Protein AF-A0A8S3KAI4-F1 (afdb_monomer)

Solvent-accessible surface area (backbone atoms only — not comparable to full-atom values): 4947 Å² total; per-residue (Å²): 132,61,69,75,43,77,41,77,38,75,40,81,89,76,74,39,73,48,95,59,59,49,78,44,67,59,66,98,73,83,89,85,80,63,99,62,61,81,72,43,67,77,53,56,76,71,52,92,75,88,87,83,89,84,73,60,68,66,62,52,47,52,56,49,52,55,47,63,63,73,79,106

Secondary structure (DSSP, 8-state):
-PPPEEEEEEETTTTEEEEEEEEE---S-----STTTTS-HHHHTT-S--------HHHHHHHHHHHHHHT-

Sequence (72 aa):
MGRQVAIPLYNFTTHSRETHTKILYGANVVIFEGILAFTSKKILDILDMKIFVDTDADIRLARRLERDITER

Radius of gyration: 16.01 Å; Cα contacts (8 Å, |Δi|>4): 46; chains: 1; bounding box: 33×26×37 Å

pLDDT: mean 91.5, std 7.95, range [55.12, 97.19]

Nearest PDB structures (foldseek):
  6n53-assembly1_A-2  TM=8.771E-01  e=9.3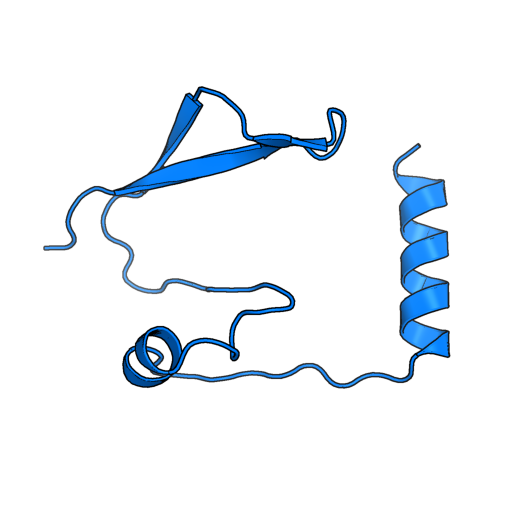65E-05  Homo sapiens
  6n54-assembly1_B  TM=8.460E-01  e=7.174E-05  Homo sapiens
  2jeo-assembly1_A  TM=9.200E-01  e=1.949E-04  Homo sapiens

Foldseek 3Di:
DDDKDWAWDADPVVRGIDPHTDIDDDDPDDDDDDPCQPVDPVSVVPDPDDDDDDDDPVVVVVVVVVVVVVVD

Structure (mmCIF, N/CA/C/O backbone):
data_AF-A0A8S3KAI4-F1
#
_entry.id   AF-A0A8S3KAI4-F1
#
loop_
_atom_site.group_PDB
_atom_site.id
_atom_site.type_symbol
_atom_site.label_atom_id
_atom_site.label_alt_id
_atom_site.label_comp_id
_atom_site.label_asym_id
_atom_site.label_entity_id
_atom_site.label_seq_id
_atom_site.pdbx_PDB_ins_code
_atom_site.Cartn_x
_atom_site.Cartn_y
_atom_si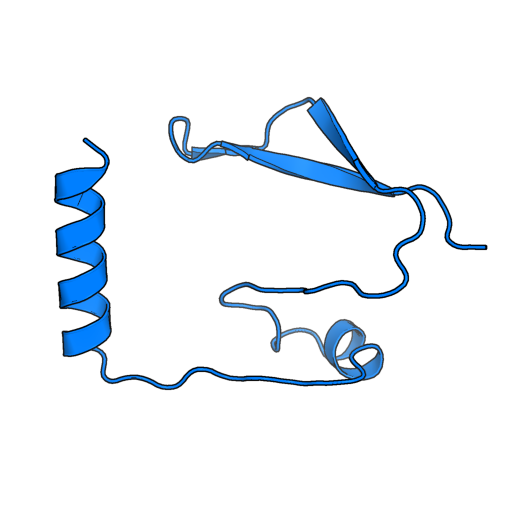te.Cartn_z
_atom_site.occupancy
_atom_site.B_iso_or_equiv
_atom_site.auth_seq_id
_atom_site.auth_comp_id
_atom_site.auth_asym_id
_atom_site.auth_atom_id
_atom_site.pdbx_PDB_model_num
ATOM 1 N N . MET A 1 1 ? 16.989 -9.495 -18.157 1.00 55.12 1 MET A N 1
ATOM 2 C CA . MET A 1 1 ? 17.422 -9.138 -16.788 1.00 55.12 1 MET A CA 1
ATOM 3 C C . MET A 1 1 ? 16.686 -7.875 -16.370 1.00 55.12 1 MET A C 1
ATOM 5 O O . MET A 1 1 ? 16.567 -6.975 -17.195 1.00 55.12 1 MET A O 1
ATOM 9 N N . GLY A 1 2 ? 16.126 -7.834 -15.158 1.00 66.88 2 GLY A N 1
ATOM 10 C CA . GLY A 1 2 ? 15.398 -6.660 -14.663 1.00 66.88 2 GLY A CA 1
ATOM 11 C C . GLY A 1 2 ? 16.308 -5.432 -14.593 1.00 66.88 2 GLY A C 1
ATOM 12 O O . GLY A 1 2 ? 17.470 -5.549 -14.207 1.00 66.88 2 GLY A O 1
ATOM 13 N N . ARG A 1 3 ? 15.800 -4.267 -15.008 1.00 78.69 3 ARG A N 1
ATOM 14 C CA . ARG A 1 3 ? 16.536 -3.000 -14.904 1.00 78.69 3 ARG A CA 1
ATOM 15 C C . ARG A 1 3 ? 16.519 -2.515 -13.457 1.00 78.69 3 ARG A C 1
ATOM 17 O O . ARG A 1 3 ? 15.542 -2.733 -12.746 1.00 78.69 3 ARG A O 1
ATOM 24 N N . GLN A 1 4 ? 17.594 -1.851 -13.048 1.00 88.44 4 GLN A N 1
ATOM 25 C CA . GLN A 1 4 ? 17.649 -1.162 -11.764 1.00 88.44 4 GLN A CA 1
ATOM 26 C C . GLN A 1 4 ? 16.586 -0.058 -11.721 1.00 88.44 4 GLN A C 1
ATOM 28 O O . GLN A 1 4 ? 16.425 0.686 -12.690 1.00 88.44 4 GLN A O 1
ATOM 33 N N . VAL A 1 5 ? 15.886 0.062 -10.593 1.00 90.75 5 VAL A N 1
ATOM 34 C CA . VAL A 1 5 ? 14.908 1.130 -10.352 1.00 90.75 5 VAL A CA 1
ATOM 35 C C . VAL A 1 5 ? 15.222 1.822 -9.031 1.00 90.75 5 VAL A C 1
ATOM 37 O O . VAL A 1 5 ? 15.501 1.170 -8.026 1.00 90.75 5 VAL A O 1
ATOM 40 N N . ALA A 1 6 ? 15.170 3.153 -9.040 1.00 93.44 6 ALA A N 1
ATOM 41 C CA . ALA A 1 6 ? 15.259 3.990 -7.852 1.00 93.44 6 ALA A CA 1
ATOM 42 C C . ALA A 1 6 ? 13.847 4.255 -7.306 1.00 93.44 6 ALA A C 1
ATOM 44 O O . ALA A 1 6 ? 13.056 4.962 -7.931 1.00 93.44 6 ALA A O 1
ATOM 45 N N . ILE A 1 7 ? 13.518 3.662 -6.159 1.00 93.25 7 ILE A N 1
ATOM 46 C CA . ILE A 1 7 ? 12.205 3.768 -5.518 1.00 93.25 7 ILE A CA 1
ATOM 47 C C . ILE A 1 7 ? 12.247 4.907 -4.488 1.00 93.25 7 ILE A C 1
ATOM 49 O O . ILE A 1 7 ? 13.105 4.880 -3.602 1.00 93.25 7 ILE A O 1
ATOM 53 N N . PRO A 1 8 ? 11.353 5.908 -4.569 1.00 95.19 8 PRO A N 1
ATOM 54 C CA . PRO A 1 8 ? 11.286 6.971 -3.572 1.00 95.19 8 PRO A CA 1
ATOM 55 C C . PRO A 1 8 ? 10.865 6.416 -2.211 1.00 95.19 8 PRO A C 1
ATOM 57 O O . PRO A 1 8 ? 9.990 5.554 -2.130 1.00 95.19 8 PRO A O 1
ATOM 60 N N . LEU A 1 9 ? 11.460 6.946 -1.145 1.00 94.81 9 LEU A N 1
ATOM 61 C CA . LEU A 1 9 ? 11.096 6.603 0.226 1.00 94.81 9 LEU A CA 1
ATOM 62 C C . LEU A 1 9 ? 10.144 7.656 0.794 1.00 94.81 9 LEU A C 1
ATOM 64 O O . LEU A 1 9 ? 10.293 8.851 0.535 1.00 94.81 9 LEU A O 1
ATOM 68 N N . TYR A 1 10 ? 9.138 7.203 1.537 1.00 94.38 10 TYR A N 1
ATOM 69 C CA . TYR A 1 10 ? 8.216 8.070 2.260 1.00 94.38 10 TYR A CA 1
ATOM 70 C C . TYR A 1 10 ? 8.481 7.940 3.754 1.00 94.38 10 TYR A C 1
ATOM 72 O O . TYR A 1 10 ? 8.473 6.832 4.292 1.00 94.38 10 TYR A O 1
ATOM 80 N N . ASN A 1 11 ? 8.710 9.074 4.405 1.00 91.81 11 ASN A N 1
ATOM 81 C CA . ASN A 1 11 ? 8.965 9.146 5.828 1.00 91.81 11 ASN A CA 1
ATOM 82 C C . ASN A 1 11 ? 7.655 9.433 6.566 1.00 91.81 11 ASN A C 1
ATOM 84 O O . ASN A 1 11 ? 7.050 10.495 6.401 1.00 91.81 11 ASN A O 1
ATOM 88 N N . PHE A 1 12 ? 7.213 8.476 7.380 1.00 87.62 12 PHE A N 1
ATOM 89 C CA . PHE A 1 12 ? 5.965 8.596 8.132 1.00 87.62 12 PHE A CA 1
ATOM 90 C C . PHE A 1 12 ? 6.054 9.585 9.299 1.00 87.62 12 PHE A C 1
ATOM 92 O O . PHE A 1 12 ? 5.024 10.131 9.678 1.00 87.62 12 PHE A O 1
ATOM 99 N N . THR A 1 13 ? 7.252 9.864 9.817 1.00 89.06 13 THR A N 1
ATOM 100 C CA . THR A 1 13 ? 7.473 10.828 10.905 1.00 89.06 13 THR A CA 1
ATOM 101 C C . THR A 1 13 ? 7.384 12.266 10.401 1.00 89.06 13 THR A C 1
ATOM 103 O O . THR A 1 13 ? 6.765 13.112 11.037 1.00 89.06 13 THR A O 1
ATOM 106 N N . THR A 1 14 ? 7.985 12.561 9.244 1.00 92.88 14 THR A N 1
ATOM 107 C CA . THR A 1 14 ? 7.973 13.912 8.649 1.00 92.88 14 THR A CA 1
ATOM 108 C C . THR A 1 14 ? 6.841 14.118 7.645 1.00 92.88 14 THR A C 1
ATOM 110 O O . THR A 1 14 ? 6.721 15.198 7.067 1.00 92.88 14 THR A O 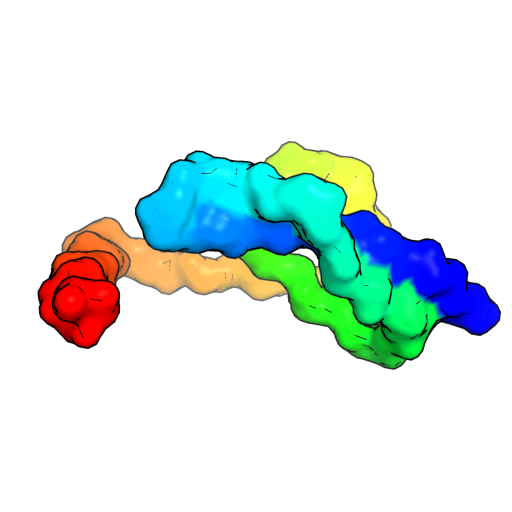1
ATOM 113 N N . HIS A 1 15 ? 6.029 13.085 7.409 1.00 91.12 15 HIS A N 1
ATOM 114 C CA . HIS A 1 15 ? 4.943 13.061 6.430 1.00 91.12 15 HIS A CA 1
ATOM 115 C C . HIS A 1 15 ? 5.356 13.504 5.017 1.00 91.12 15 HIS A C 1
ATOM 117 O O . HIS A 1 15 ? 4.559 14.080 4.271 1.00 91.12 15 HIS A O 1
ATOM 123 N N . SER A 1 16 ? 6.595 13.221 4.617 1.00 94.81 16 SER A N 1
ATOM 124 C CA . SER A 1 16 ? 7.172 13.729 3.373 1.00 94.81 16 SER A CA 1
ATOM 125 C C . SER A 1 16 ? 7.969 12.670 2.619 1.00 94.81 16 SER A C 1
ATOM 127 O O . SER A 1 16 ? 8.379 11.642 3.158 1.00 94.81 16 SER A O 1
ATOM 129 N N . ARG A 1 17 ? 8.164 12.911 1.319 1.00 95.25 17 ARG A N 1
ATOM 130 C CA . ARG A 1 17 ? 9.063 12.099 0.499 1.00 95.25 17 ARG A CA 1
ATOM 131 C C . ARG A 1 17 ? 10.506 12.474 0.815 1.00 95.25 17 ARG A C 1
ATOM 133 O O . ARG A 1 17 ? 10.848 13.655 0.825 1.00 95.25 17 ARG A O 1
ATOM 140 N N . GLU A 1 18 ? 11.345 11.469 0.997 1.00 95.88 18 GLU A N 1
ATOM 141 C CA . GLU A 1 18 ? 12.774 11.664 1.197 1.00 95.88 18 GLU A CA 1
ATOM 142 C C . GLU A 1 18 ? 13.487 12.002 -0.118 1.00 95.88 18 GLU A C 1
ATOM 144 O O . GLU A 1 18 ? 13.063 11.608 -1.206 1.00 95.88 18 GLU A O 1
ATOM 149 N N . THR A 1 19 ? 14.592 12.742 -0.026 1.00 94.12 19 THR A N 1
ATOM 150 C CA . THR A 1 19 ? 15.416 13.091 -1.195 1.00 94.12 19 THR A CA 1
ATOM 151 C C . THR A 1 19 ? 16.168 11.888 -1.751 1.00 94.12 19 THR A C 1
ATOM 153 O O . THR A 1 19 ? 16.481 11.844 -2.940 1.00 94.12 19 THR A O 1
ATOM 156 N N . HIS A 1 20 ? 16.456 10.906 -0.898 1.00 94.00 20 HIS A N 1
ATOM 157 C CA . HIS A 1 20 ? 17.144 9.692 -1.285 1.00 94.00 20 HIS A CA 1
ATOM 158 C C . HIS A 1 20 ? 16.157 8.595 -1.709 1.00 94.00 20 HIS A C 1
ATOM 160 O O . HIS A 1 20 ? 14.968 8.610 -1.387 1.00 94.00 20 HIS A O 1
ATOM 166 N N . THR A 1 21 ? 16.663 7.638 -2.481 1.00 95.75 21 THR A N 1
ATOM 167 C CA . THR A 1 21 ? 15.873 6.533 -3.029 1.00 95.75 21 THR A CA 1
ATOM 168 C C . THR A 1 21 ? 16.468 5.204 -2.604 1.00 95.75 21 THR A C 1
ATOM 170 O O . THR A 1 21 ? 17.674 5.086 -2.380 1.00 95.75 21 THR A O 1
ATOM 173 N N . LYS A 1 22 ? 15.622 4.179 -2.522 1.00 93.12 22 LYS A N 1
ATOM 174 C CA . LYS A 1 22 ? 16.062 2.796 -2.380 1.00 93.12 22 LYS A CA 1
ATOM 175 C C . LYS A 1 22 ? 16.241 2.188 -3.759 1.00 93.12 22 LYS A C 1
ATOM 177 O O . LYS A 1 22 ? 15.329 2.214 -4.582 1.00 93.12 22 LYS A O 1
ATOM 182 N N . ILE A 1 23 ? 17.405 1.601 -3.998 1.00 92.12 23 ILE A N 1
ATOM 183 C CA . ILE A 1 23 ? 17.666 0.891 -5.242 1.00 92.12 23 ILE A CA 1
ATOM 184 C C . ILE A 1 23 ? 17.098 -0.525 -5.160 1.00 92.12 23 ILE A C 1
ATOM 186 O O . ILE A 1 23 ? 17.447 -1.289 -4.259 1.00 92.12 23 ILE A O 1
ATOM 190 N N . LEU A 1 24 ? 16.253 -0.878 -6.126 1.00 89.06 24 LEU A N 1
ATOM 191 C CA . LEU A 1 24 ? 15.810 -2.245 -6.357 1.00 89.06 24 LEU A CA 1
ATOM 192 C C . LEU A 1 24 ? 16.520 -2.801 -7.594 1.00 89.06 24 LEU A C 1
ATOM 194 O O . LEU A 1 24 ? 16.406 -2.255 -8.695 1.00 89.06 24 LEU A O 1
ATOM 198 N N . TYR A 1 25 ? 17.246 -3.897 -7.396 1.00 85.44 25 TYR A N 1
ATOM 199 C CA . TYR A 1 25 ? 17.768 -4.736 -8.471 1.00 85.44 25 TYR A CA 1
ATOM 200 C C . TYR A 1 25 ? 16.743 -5.824 -8.780 1.00 85.44 25 TYR A C 1
ATOM 202 O O . TYR A 1 25 ? 15.969 -6.186 -7.897 1.00 85.44 25 TYR A O 1
ATOM 210 N N . GLY A 1 26 ? 16.716 -6.304 -10.027 1.00 82.44 26 GLY A N 1
ATOM 211 C CA . GLY A 1 26 ? 15.681 -7.212 -10.531 1.00 82.44 26 GLY A CA 1
ATOM 212 C C . GLY A 1 26 ? 15.219 -8.251 -9.503 1.00 82.44 26 GLY A C 1
ATOM 213 O O . GLY A 1 26 ? 16.032 -8.983 -8.947 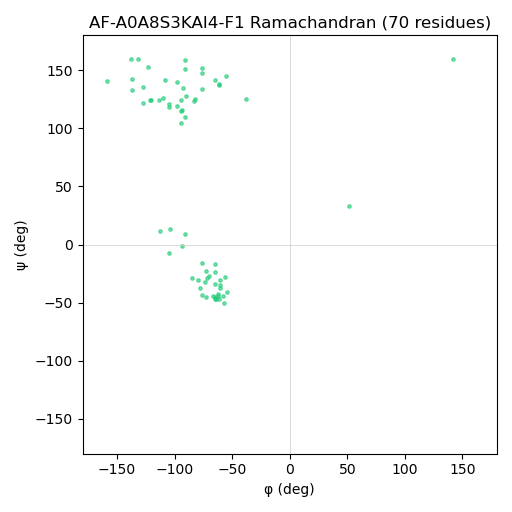1.00 82.44 26 GLY A O 1
ATOM 214 N N . ALA A 1 27 ? 13.910 -8.291 -9.257 1.00 85.81 27 ALA A N 1
ATOM 215 C CA . ALA A 1 27 ? 13.277 -9.223 -8.338 1.00 85.81 27 ALA A CA 1
ATOM 216 C C . ALA A 1 27 ? 12.485 -10.267 -9.129 1.00 85.81 27 ALA A C 1
ATOM 218 O O . ALA A 1 27 ? 11.846 -9.934 -10.126 1.00 85.81 27 ALA A O 1
ATOM 219 N N . ASN A 1 28 ? 12.508 -11.517 -8.667 1.00 88.44 28 ASN A N 1
ATOM 220 C CA . ASN A 1 28 ? 11.690 -12.582 -9.256 1.00 88.44 28 ASN A CA 1
ATOM 221 C C . ASN A 1 28 ? 10.202 -12.401 -8.923 1.00 88.44 28 ASN A C 1
ATOM 223 O O . ASN A 1 28 ? 9.347 -12.816 -9.694 1.00 88.44 28 ASN A O 1
ATOM 227 N N . VAL A 1 29 ? 9.906 -11.784 -7.774 1.00 91.38 29 VAL A N 1
ATOM 228 C CA . VAL A 1 29 ? 8.553 -11.474 -7.305 1.00 91.38 29 VAL A CA 1
ATOM 229 C C . VAL A 1 29 ? 8.555 -10.062 -6.731 1.00 91.38 29 VAL A C 1
ATOM 231 O O . VAL A 1 29 ? 9.436 -9.712 -5.945 1.00 91.38 29 VAL A O 1
ATOM 234 N N . VAL A 1 30 ? 7.564 -9.258 -7.115 1.00 91.38 30 VAL A N 1
ATOM 235 C CA . VAL A 1 30 ? 7.343 -7.907 -6.586 1.00 91.38 30 VAL A CA 1
ATOM 236 C C . VAL A 1 30 ? 5.948 -7.848 -5.983 1.00 91.38 30 VAL A C 1
ATOM 238 O O . VAL A 1 30 ? 4.964 -8.118 -6.665 1.00 91.38 30 VAL A O 1
ATOM 241 N N . ILE A 1 31 ? 5.867 -7.468 -4.709 1.00 93.88 31 ILE A N 1
ATOM 242 C CA . ILE A 1 31 ? 4.596 -7.169 -4.050 1.00 93.88 31 ILE A CA 1
ATOM 243 C C . ILE A 1 31 ? 4.363 -5.667 -4.173 1.00 93.88 31 ILE A C 1
ATOM 245 O O . ILE A 1 31 ? 5.138 -4.866 -3.651 1.00 93.88 31 ILE A O 1
ATOM 249 N N . PHE A 1 32 ? 3.304 -5.297 -4.887 1.00 93.12 32 PHE A N 1
ATOM 250 C CA . PHE A 1 32 ? 2.844 -3.920 -5.006 1.00 93.12 32 PHE A CA 1
ATOM 251 C C . PHE A 1 32 ? 1.590 -3.738 -4.150 1.00 93.12 32 PHE A C 1
ATOM 253 O O . PHE A 1 32 ? 0.579 -4.397 -4.385 1.00 93.12 32 PHE A O 1
ATOM 260 N N . GLU A 1 33 ? 1.667 -2.860 -3.153 1.00 94.56 33 GLU A N 1
ATOM 261 C CA . GLU A 1 33 ? 0.606 -2.645 -2.170 1.00 94.56 33 GLU A CA 1
ATOM 262 C C . GLU A 1 33 ? 0.297 -1.156 -1.981 1.00 94.56 33 GLU A C 1
ATOM 264 O O . GLU A 1 33 ? 1.084 -0.281 -2.351 1.00 94.56 33 GLU A O 1
ATOM 269 N N . GLY A 1 34 ? -0.894 -0.868 -1.459 1.00 92.94 34 GLY A N 1
ATOM 270 C CA . GLY A 1 34 ? -1.357 0.488 -1.190 1.00 92.94 34 GLY A CA 1
ATOM 271 C C . GLY A 1 34 ? -2.839 0.695 -1.495 1.00 92.94 34 GLY A C 1
ATOM 272 O O . GLY A 1 34 ? -3.452 -0.016 -2.290 1.00 92.94 34 GLY A O 1
ATOM 273 N N . ILE A 1 35 ? -3.414 1.739 -0.895 1.00 94.00 35 ILE A N 1
ATOM 274 C CA . ILE A 1 35 ? -4.854 2.043 -0.969 1.00 94.00 35 ILE A CA 1
ATOM 275 C C . ILE A 1 35 ? -5.356 2.407 -2.379 1.00 94.00 35 ILE A C 1
ATOM 277 O O . ILE A 1 35 ? -6.556 2.367 -2.628 1.00 94.00 35 ILE A O 1
ATOM 281 N N . LEU A 1 36 ? -4.455 2.750 -3.308 1.00 94.69 36 LEU A N 1
ATOM 282 C CA . LEU A 1 36 ? -4.784 3.109 -4.695 1.00 94.69 36 LEU A CA 1
ATOM 283 C C . LEU A 1 36 ? -4.280 2.083 -5.721 1.00 94.69 36 LEU A C 1
ATOM 285 O O . LEU A 1 36 ? -4.306 2.369 -6.921 1.00 94.69 36 LEU A O 1
ATOM 289 N N . ALA A 1 37 ? -3.826 0.901 -5.289 1.00 94.56 37 ALA A N 1
ATOM 290 C CA . ALA A 1 37 ? -3.152 -0.063 -6.160 1.00 94.56 37 ALA A CA 1
ATOM 291 C C . ALA A 1 37 ? 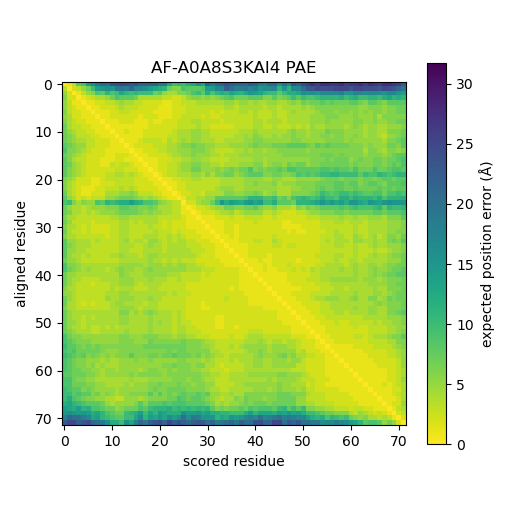-3.978 -0.473 -7.399 1.00 94.56 37 ALA A C 1
ATOM 293 O O . ALA A 1 37 ? -3.410 -0.763 -8.451 1.00 94.56 37 ALA A O 1
ATOM 294 N N . PHE A 1 38 ? -5.313 -0.435 -7.309 1.00 95.50 38 PHE A N 1
ATOM 295 C CA . PHE A 1 38 ? -6.231 -0.838 -8.384 1.00 95.50 38 PHE A CA 1
ATOM 296 C C . PHE A 1 38 ? -6.892 0.324 -9.134 1.00 95.50 38 PHE A C 1
ATOM 298 O O . PHE A 1 38 ? -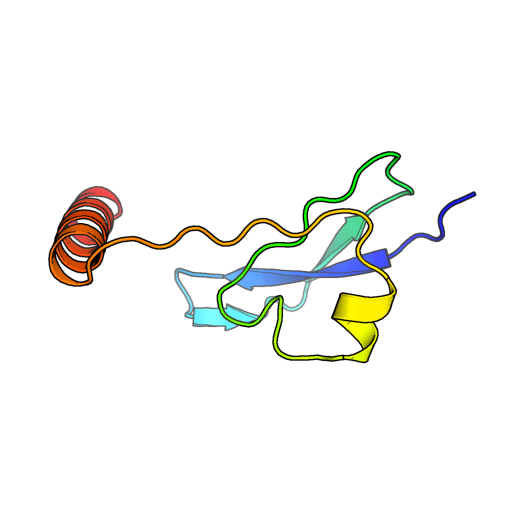7.841 0.119 -9.883 1.00 95.50 38 PHE A O 1
ATOM 305 N N . THR A 1 39 ? -6.398 1.551 -8.967 1.00 96.00 39 THR A N 1
ATOM 306 C CA . THR A 1 39 ? -7.004 2.737 -9.602 1.00 96.00 39 THR A CA 1
ATOM 307 C C . THR A 1 39 ? -6.529 2.983 -11.033 1.00 96.00 39 THR A C 1
ATOM 309 O O . THR A 1 39 ? -7.264 3.532 -11.850 1.00 96.00 39 THR A O 1
ATOM 312 N N . SER A 1 40 ? -5.304 2.572 -11.367 1.00 95.88 40 SER A N 1
ATOM 313 C CA . SER A 1 40 ? -4.717 2.791 -12.689 1.00 95.88 40 SER A CA 1
ATOM 314 C C . SER A 1 40 ? -4.875 1.557 -13.565 1.00 95.88 40 SER A C 1
ATOM 316 O O . SER A 1 40 ? -4.288 0.512 -13.283 1.00 95.88 40 SER A O 1
ATOM 318 N N . LYS A 1 41 ? -5.585 1.696 -14.691 1.00 96.25 41 LYS A N 1
ATOM 319 C CA . LYS A 1 41 ? -5.714 0.615 -15.679 1.00 96.25 41 LYS A CA 1
ATOM 320 C C . LYS A 1 41 ? -4.352 0.089 -16.151 1.00 96.25 41 LYS A C 1
ATOM 322 O O . LYS A 1 41 ? -4.160 -1.116 -16.219 1.00 96.25 41 LYS A O 1
ATOM 327 N N . LYS A 1 42 ? -3.383 0.983 -16.383 1.00 96.44 42 LYS A N 1
ATOM 328 C CA . LYS A 1 42 ? -2.023 0.600 -16.803 1.00 96.44 42 LYS A CA 1
ATOM 329 C C . LYS A 1 42 ? -1.322 -0.297 -15.781 1.00 96.44 42 LYS A C 1
ATOM 331 O O . LYS A 1 42 ? -0.558 -1.165 -16.174 1.00 96.44 42 LYS A O 1
ATOM 336 N N . ILE A 1 43 ? -1.572 -0.076 -14.487 1.00 94.88 43 ILE A N 1
ATOM 337 C CA . ILE A 1 43 ? -1.047 -0.935 -13.420 1.00 94.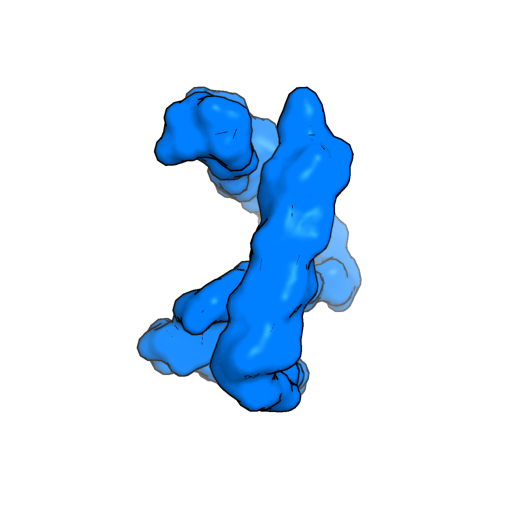88 43 ILE A CA 1
ATOM 338 C C . ILE A 1 43 ? -1.797 -2.270 -13.414 1.00 94.88 43 ILE A C 1
ATOM 340 O O . ILE A 1 43 ? -1.180 -3.324 -13.384 1.00 94.88 43 ILE A O 1
ATOM 344 N N . LEU A 1 44 ? -3.126 -2.250 -13.513 1.00 96.00 44 LEU A N 1
ATOM 345 C CA . LEU A 1 44 ? -3.932 -3.474 -13.529 1.00 96.00 44 LEU A CA 1
ATOM 346 C C . LEU A 1 44 ? -3.609 -4.420 -14.691 1.00 96.00 44 LEU A C 1
ATOM 348 O O . LEU A 1 44 ? -3.796 -5.628 -14.534 1.00 96.00 44 LEU A O 1
ATOM 352 N N . ASP A 1 45 ? -3.176 -3.873 -15.826 1.00 97.12 45 ASP A N 1
ATOM 353 C CA . ASP A 1 45 ? -2.815 -4.628 -17.027 1.00 97.12 45 ASP A CA 1
ATOM 354 C C . ASP A 1 45 ? -1.438 -5.326 -16.894 1.00 97.12 45 ASP A C 1
ATOM 356 O O . ASP A 1 45 ? -1.157 -6.235 -17.669 1.00 97.12 45 ASP A O 1
ATOM 360 N N . ILE A 1 46 ? -0.595 -4.943 -15.917 1.00 95.25 46 ILE A N 1
ATOM 361 C CA . ILE A 1 46 ? 0.724 -5.566 -15.658 1.00 95.25 46 ILE A CA 1
ATOM 362 C C . ILE A 1 46 ? 0.752 -6.489 -14.429 1.00 95.25 46 ILE A C 1
ATOM 364 O O . ILE A 1 46 ? 1.773 -7.118 -14.174 1.00 95.25 46 ILE A O 1
ATOM 368 N N . LEU A 1 47 ? -0.320 -6.536 -13.631 1.00 95.56 47 LEU A N 1
ATOM 369 C CA . LEU A 1 47 ? -0.387 -7.378 -12.433 1.00 95.56 47 LEU A CA 1
ATOM 370 C C . LEU A 1 47 ? -0.791 -8.811 -12.791 1.00 95.56 47 LEU A C 1
ATOM 372 O O . LEU A 1 47 ? -1.892 -9.025 -13.302 1.00 95.56 47 LEU A O 1
ATOM 376 N N . ASP A 1 48 ? 0.037 -9.783 -12.412 1.00 97.12 48 ASP A N 1
ATOM 377 C CA . ASP A 1 48 ? -0.265 -11.214 -12.568 1.00 97.12 48 ASP A CA 1
ATOM 378 C C . ASP A 1 48 ? -1.317 -11.712 -11.560 1.00 97.12 48 ASP A C 1
ATOM 380 O O . ASP A 1 48 ? -2.112 -12.602 -11.854 1.00 97.12 48 ASP A O 1
ATOM 384 N N . MET A 1 49 ? -1.343 -11.122 -10.360 1.00 96.25 49 MET A N 1
ATOM 385 C CA . MET A 1 49 ? -2.264 -11.466 -9.274 1.00 96.25 49 MET A CA 1
ATOM 386 C C . MET A 1 49 ? -2.803 -10.201 -8.602 1.00 96.25 49 MET A C 1
ATOM 388 O O . MET A 1 49 ? -2.084 -9.217 -8.428 1.00 96.25 49 MET A O 1
ATOM 392 N N . LYS A 1 50 ? -4.081 -10.232 -8.209 1.00 96.25 50 LYS A N 1
ATOM 393 C CA . LYS A 1 50 ? -4.779 -9.123 -7.545 1.00 96.25 50 LYS A CA 1
ATOM 394 C C . LYS A 1 50 ? -5.418 -9.639 -6.262 1.00 96.25 50 LYS A C 1
ATOM 396 O O . LYS A 1 50 ? -6.232 -10.555 -6.310 1.00 96.25 50 LYS A O 1
ATOM 401 N N . ILE A 1 51 ? -5.049 -9.042 -5.133 1.00 96.31 51 ILE A N 1
ATOM 402 C CA . ILE A 1 51 ? -5.610 -9.347 -3.814 1.00 96.31 51 ILE A CA 1
ATOM 403 C C . ILE A 1 51 ? -6.218 -8.061 -3.262 1.00 96.31 51 ILE A C 1
ATOM 405 O O . ILE A 1 51 ? -5.531 -7.046 -3.166 1.00 96.31 51 ILE A O 1
ATOM 409 N N . PHE A 1 52 ? -7.500 -8.105 -2.907 1.00 95.75 52 PHE A N 1
ATOM 410 C CA . PHE A 1 52 ? -8.178 -7.025 -2.199 1.00 95.75 52 PHE A CA 1
ATOM 411 C C . PHE A 1 52 ? -8.559 -7.518 -0.807 1.00 95.75 52 PHE A C 1
ATOM 413 O O . PHE A 1 52 ? -9.227 -8.542 -0.680 1.00 95.75 52 PHE A O 1
ATOM 420 N N . VAL A 1 53 ? -8.120 -6.804 0.227 1.00 94.50 53 VAL A N 1
ATOM 421 C CA . VAL A 1 53 ? -8.506 -7.100 1.607 1.00 94.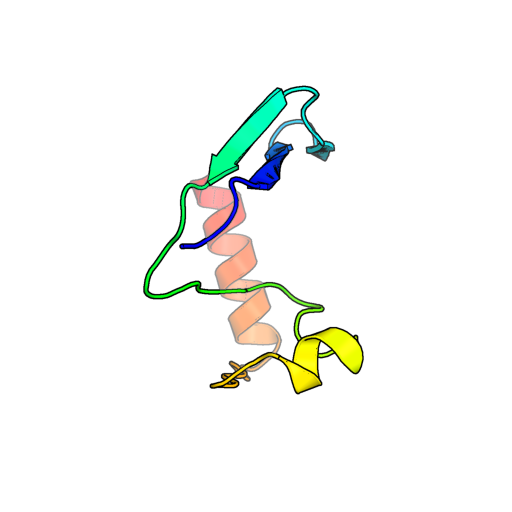50 53 VAL A CA 1
ATOM 422 C C . VAL A 1 53 ? -9.698 -6.221 1.950 1.00 94.50 53 VAL A C 1
ATOM 424 O O . VAL A 1 53 ? -9.539 -5.019 2.161 1.00 94.50 53 VAL A O 1
ATOM 427 N N . ASP A 1 54 ? -10.880 -6.829 1.981 1.00 94.75 54 ASP A N 1
ATOM 428 C CA . ASP A 1 54 ? -12.101 -6.177 2.441 1.00 94.75 54 ASP A CA 1
ATOM 429 C C . ASP A 1 54 ? -12.309 -6.456 3.933 1.00 94.75 54 ASP A C 1
ATOM 431 O O . ASP A 1 54 ? -12.075 -7.564 4.418 1.00 94.75 54 ASP A O 1
ATOM 435 N N . THR A 1 55 ? -12.650 -5.429 4.698 1.00 94.12 55 THR A N 1
ATOM 436 C CA . THR A 1 55 ? -12.820 -5.509 6.154 1.00 94.12 55 THR A CA 1
ATOM 437 C C . THR A 1 55 ? -13.684 -4.345 6.609 1.00 94.12 55 THR A C 1
ATOM 439 O O . THR A 1 55 ? -13.494 -3.216 6.140 1.00 94.12 55 THR A O 1
ATOM 442 N N . ASP A 1 56 ? -14.567 -4.609 7.570 1.00 97.19 56 ASP A N 1
ATOM 443 C CA . ASP A 1 56 ? -15.476 -3.613 8.128 1.00 97.19 56 ASP A CA 1
ATOM 444 C C . ASP A 1 56 ? -14.739 -2.373 8.663 1.00 97.19 56 ASP A C 1
ATOM 446 O O . ASP A 1 56 ? -13.606 -2.422 9.165 1.00 97.19 56 ASP A O 1
ATOM 450 N N . ALA A 1 57 ? -15.381 -1.215 8.498 1.00 95.38 57 ALA A N 1
ATOM 451 C CA . ALA A 1 57 ? -14.774 0.082 8.783 1.00 95.38 57 ALA A CA 1
ATOM 452 C C . ALA A 1 57 ? -14.442 0.271 10.273 1.00 95.38 57 ALA A C 1
ATOM 454 O O . ALA A 1 57 ? -13.432 0.898 10.595 1.00 95.38 57 ALA A O 1
ATOM 455 N N . ASP A 1 58 ? -15.254 -0.289 11.166 1.00 96.81 58 ASP A N 1
ATOM 456 C CA . ASP A 1 58 ? -15.053 -0.277 12.616 1.00 96.81 58 ASP A CA 1
ATOM 457 C C . ASP A 1 58 ? -13.824 -1.102 13.027 1.00 96.81 58 ASP A C 1
ATOM 459 O O . ASP A 1 58 ? -12.977 -0.607 13.771 1.00 96.81 58 ASP A O 1
ATOM 463 N N . ILE A 1 59 ? -13.642 -2.297 12.458 1.00 96.62 59 ILE A N 1
ATOM 464 C CA . ILE A 1 59 ? -12.458 -3.139 12.676 1.00 96.62 59 ILE A CA 1
ATOM 465 C C . ILE A 1 59 ? -11.195 -2.423 12.185 1.00 96.62 59 ILE A C 1
ATOM 467 O O . ILE A 1 59 ? -10.167 -2.408 12.868 1.00 96.62 59 ILE A O 1
ATOM 471 N N . ARG A 1 60 ? -11.251 -1.804 11.000 1.00 94.81 60 ARG A N 1
ATOM 472 C CA . ARG A 1 60 ? -10.124 -1.035 10.449 1.00 94.81 60 ARG A CA 1
ATOM 473 C C . ARG A 1 60 ? -9.767 0.163 11.325 1.00 94.81 60 ARG A C 1
ATOM 475 O O . ARG A 1 60 ? -8.582 0.427 11.530 1.00 94.81 60 ARG A O 1
ATOM 482 N N . LEU A 1 61 ? -10.775 0.880 11.821 1.00 95.19 61 LEU A N 1
ATOM 483 C CA . LEU A 1 61 ? -10.589 2.023 12.707 1.00 95.19 61 LEU A CA 1
ATOM 484 C C . LEU A 1 61 ? -9.970 1.589 14.038 1.00 95.19 61 LEU A C 1
ATOM 486 O O . LEU A 1 61 ? -8.983 2.187 14.457 1.00 95.19 61 LEU A O 1
ATOM 490 N N . ALA A 1 62 ? -10.487 0.524 14.655 1.00 96.12 62 ALA A N 1
ATOM 491 C CA . ALA A 1 62 ? -9.953 -0.021 15.901 1.00 96.12 62 ALA A CA 1
ATOM 492 C C . ALA A 1 62 ? -8.466 -0.389 15.765 1.00 96.12 62 ALA A C 1
ATOM 494 O O . ALA A 1 62 ? -7.635 0.108 16.522 1.00 96.12 62 ALA A O 1
ATOM 495 N N . ARG A 1 63 ? -8.100 -1.144 14.718 1.00 94.62 63 ARG A N 1
ATOM 496 C CA . ARG A 1 63 ? -6.696 -1.504 14.441 1.00 94.62 63 ARG A CA 1
ATOM 497 C C . ARG A 1 63 ? -5.804 -0.286 14.201 1.00 94.62 63 ARG A C 1
ATOM 499 O O . ARG A 1 63 ? -4.639 -0.281 14.594 1.00 94.62 63 ARG A O 1
ATOM 506 N N . ARG A 1 64 ? -6.324 0.749 13.529 1.00 92.00 64 ARG A N 1
ATOM 507 C CA . ARG A 1 64 ? -5.575 1.990 13.286 1.00 92.00 64 ARG A CA 1
ATOM 508 C C . ARG A 1 64 ? -5.278 2.715 14.598 1.00 92.00 64 ARG A C 1
ATOM 510 O O . ARG A 1 64 ? -4.142 3.137 14.787 1.00 92.00 64 ARG A O 1
ATOM 517 N N . LEU A 1 65 ? -6.273 2.822 15.478 1.00 94.00 65 LEU A N 1
ATOM 518 C CA . LEU A 1 65 ? -6.126 3.447 16.792 1.00 94.00 65 LEU A CA 1
ATOM 519 C C . LEU A 1 65 ? -5.099 2.705 17.654 1.00 94.00 65 LEU A C 1
ATOM 521 O O . LEU A 1 65 ? -4.214 3.343 18.213 1.00 94.00 65 LEU A O 1
ATOM 525 N N . GLU A 1 66 ? -5.167 1.372 17.716 1.00 94.31 66 GLU A N 1
ATOM 526 C CA . GLU A 1 66 ? -4.200 0.554 18.464 1.00 94.31 66 GLU A CA 1
ATOM 527 C C . GLU A 1 66 ? -2.759 0.773 17.984 1.00 94.31 66 GLU A C 1
ATOM 529 O O . GLU A 1 66 ? -1.849 0.965 18.798 1.00 94.31 66 GLU A O 1
ATOM 534 N N . ARG A 1 67 ? -2.542 0.809 16.662 1.00 91.00 67 ARG A N 1
ATOM 535 C CA . ARG A 1 67 ? -1.216 1.081 16.094 1.00 91.00 67 ARG A CA 1
ATOM 536 C C . ARG 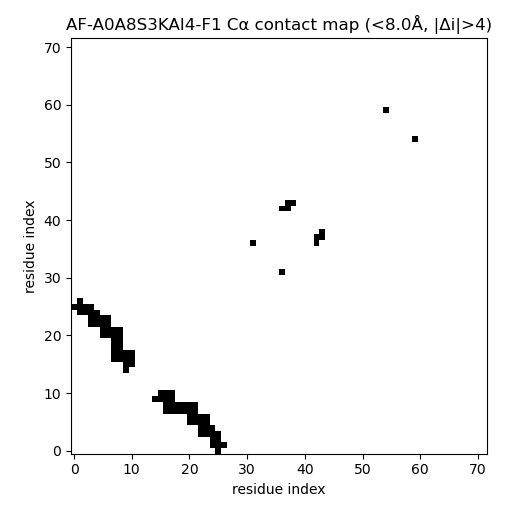A 1 67 ? -0.728 2.486 16.435 1.00 91.00 67 ARG A C 1
ATOM 538 O O . ARG A 1 67 ? 0.406 2.635 16.873 1.00 91.00 67 ARG A O 1
ATOM 545 N N . ASP A 1 68 ? -1.579 3.496 16.264 1.00 87.75 68 ASP A N 1
ATOM 546 C CA . ASP A 1 68 ? -1.209 4.893 16.518 1.00 87.75 68 ASP A CA 1
ATOM 547 C C . ASP A 1 68 ? -0.891 5.151 18.009 1.00 87.75 68 ASP A C 1
ATOM 549 O O . ASP A 1 68 ? -0.154 6.084 18.322 1.00 87.75 68 ASP A O 1
ATOM 553 N N . ILE A 1 69 ? -1.418 4.335 18.933 1.00 91.44 69 ILE A N 1
ATOM 554 C CA . ILE A 1 69 ? -1.050 4.361 20.360 1.00 91.44 69 ILE A CA 1
ATOM 555 C C . ILE A 1 69 ? 0.293 3.657 20.607 1.00 91.44 69 ILE A C 1
ATOM 557 O O . ILE A 1 69 ? 1.061 4.109 21.449 1.00 91.44 69 ILE A O 1
ATOM 561 N N . THR A 1 70 ? 0.574 2.565 19.893 1.00 86.81 70 THR A N 1
ATOM 562 C CA . THR A 1 70 ? 1.775 1.734 20.104 1.00 86.81 70 THR A CA 1
ATOM 563 C C . THR A 1 70 ? 3.037 2.323 19.464 1.00 86.81 70 THR A C 1
ATOM 565 O O . THR A 1 70 ? 4.135 2.106 19.964 1.00 86.81 70 THR A O 1
ATOM 568 N N . GLU A 1 71 ? 2.900 3.052 18.353 1.00 72.62 71 GLU A N 1
ATOM 569 C CA . GLU A 1 71 ? 4.016 3.656 17.602 1.00 72.62 71 GLU A CA 1
ATOM 570 C C . GLU A 1 71 ? 4.360 5.096 18.053 1.00 72.62 71 GLU A C 1
ATOM 572 O O . GLU A 1 71 ? 5.153 5.773 17.395 1.00 72.62 71 GLU A O 1
ATOM 577 N N . ARG A 1 72 ? 3.773 5.570 19.162 1.00 57.09 72 ARG A N 1
ATOM 578 C CA . ARG A 1 72 ? 4.143 6.822 19.848 1.00 57.09 72 ARG A CA 1
ATOM 579 C C . ARG A 1 72 ? 5.187 6.577 20.928 1.00 57.09 72 ARG A C 1
ATOM 581 O O . ARG A 1 72 ? 6.069 7.453 21.058 1.00 57.09 72 ARG A O 1
#

InterPro domains:
  IPR006083 Phosphoribulokinase/uridine kinase [PF00485] (2-72)
  IPR027417 P-loop containing nucleoside triphosphate hydrolase [G3DSA:3.40.50.300] (1-72)
  IPR027417 P-loop containing nucleoside triphosphate hydrolase [SSF52540] (5-68)

Mean predicted aligned error: 5.04 Å

Organism: NCBI:txid392030